Protein 6J0D (pdb70)

InterPro domains:
  IPR003656 Zinc finger, BED-type [PS50808] (6-65)
  IPR013087 Zinc finger C2H2-type [PS00028] (13-34)
  IPR013087 Zinc finger C2H2-type [PS00028] (37-58)
  IPR013087 Zinc finger C2H2-type [SM00355] (11-34)
  IPR013087 Zinc finger C2H2-type [SM00355] (35-58)

Solvent-accessible surface area: 5359 Å² total

Organism: Oryza sativa subsp. japonica (NCBI:txid39947)

Structure (mmCIF, N/CA/C/O backbone):
data_6J0D
#
_entry.id   6J0D
#
_cell.length_a   74.024
_cell.length_b   74.024
_cell.length_c   37.577
_cell.angle_alpha   90.00
_cell.angle_beta   90.00
_cell.angle_gamma   90.00
#
_symmetry.space_group_name_H-M   'P 41 21 2'
#
loop_
_entity.id
_entity.type
_entity.pdbx_description
1 polymer 'transcription factor'
2 non-polymer 'ZINC ION'
3 water water
#
loop_
_atom_site.group_PDB
_atom_site.id
_atom_site.type_symbol
_atom_site.label_atom_id
_atom_site.label_alt_id
_atom_site.label_comp_id
_atom_site.label_asym_id
_atom_site.label_entity_id
_atom_site.label_seq_id
_atom_site.pdbx_PDB_ins_code
_atom_site.Cartn_x
_atom_site.Cartn_y
_atom_site.Cartn_z
_atom_site.occupancy
_atom_site.B_iso_or_equiv
_atom_site.auth_seq_id
_atom_site.auth_comp_id
_atom_site.auth_asym_id
_atom_site.auth_atom_id
_atom_site.pdbx_PDB_model_num
ATOM 1 N N . LYS A 1 10 ? 58.687 27.045 28.445 1.00 30.12 10 LYS A N 1
ATOM 2 C CA . LYS A 1 10 ? 58.401 28.163 29.392 1.00 28.09 10 LYS A CA 1
ATOM 3 C C . LYS A 1 10 ? 57.044 28.764 28.962 1.00 25.54 10 LYS A C 1
ATOM 4 O O . LYS A 1 10 ? 56.027 28.478 29.572 1.00 26.53 10 LYS A O 1
ATOM 5 N N . VAL A 1 11 ? 57.086 29.533 27.860 1.00 20.90 11 VAL A N 1
ATOM 6 C CA . VAL A 1 11 ? 55.970 30.146 27.219 1.00 20.08 11 VAL A CA 1
ATOM 7 C C . VAL A 1 11 ? 56.169 29.947 25.696 1.00 18.07 11 VAL A C 1
ATOM 8 O O . VAL A 1 11 ? 57.201 29.433 25.281 1.00 19.38 11 VAL A O 1
ATOM 12 N N . PHE A 1 12 ? 55.178 30.306 24.884 1.00 18.82 12 PHE A N 1
ATOM 13 C CA . PHE A 1 12 ? 55.305 30.118 23.454 1.00 17.36 12 PHE A CA 1
ATOM 14 C C . PHE A 1 12 ? 54.637 31.271 22.696 1.00 16.33 12 PHE A C 1
ATOM 15 O O . PHE A 1 12 ? 53.830 32.047 23.234 1.00 15.79 12 PHE A O 1
ATOM 23 N N . CYS A 1 13 ? 55.059 31.418 21.467 1.00 15.14 13 CYS A N 1
ATOM 24 C CA . CYS A 1 13 ? 54.535 32.473 20.605 1.00 12.96 13 CYS A CA 1
ATOM 25 C C . CYS A 1 13 ? 53.411 31.978 19.822 1.00 12.70 13 CYS A C 1
ATOM 26 O O . CYS A 1 13 ? 53.533 30.994 19.065 1.00 14.01 13 CYS A O 1
ATOM 29 N N . TYR A 1 14 ? 52.304 32.685 19.971 1.00 14.06 14 TYR A N 1
ATOM 30 C CA . TYR A 1 14 ? 51.095 32.439 19.236 1.00 14.78 14 TYR A CA 1
ATOM 31 C C . TYR A 1 14 ? 51.356 32.358 17.745 1.00 15.19 14 TYR A C 1
ATOM 32 O O . TYR A 1 14 ? 50.719 31.544 17.042 1.00 14.84 14 TYR A O 1
ATOM 41 N N . TYR A 1 15 ? 52.174 33.281 17.204 1.00 14.53 15 TYR A N 1
ATOM 42 C CA . TYR A 1 15 ? 52.337 33.419 15.745 1.00 14.48 15 TYR A CA 1
ATOM 43 C C . TYR A 1 15 ? 53.115 32.302 15.093 1.00 15.04 15 TYR A C 1
ATOM 44 O O . TYR A 1 15 ? 52.768 31.875 14.007 1.00 17.02 15 TYR A O 1
ATOM 53 N N . CYS A 1 16 ? 54.139 31.796 15.758 1.00 15.39 16 CYS A N 1
ATOM 54 C CA . CYS A 1 16 ? 55.071 30.902 15.132 1.00 16.15 16 CYS A CA 1
ATOM 55 C C . CYS A 1 16 ? 55.248 29.598 15.940 1.00 17.09 16 CYS A C 1
ATOM 56 O O . CYS A 1 16 ? 56.010 28.755 15.499 1.00 15.27 16 CYS A O 1
ATOM 59 N N . ASP A 1 17 ? 54.625 29.455 17.107 1.00 16.76 17 ASP A N 1
ATOM 60 C CA . ASP A 1 17 ? 54.817 28.304 18.010 1.00 19.50 17 ASP A CA 1
ATOM 61 C C . ASP A 1 17 ? 56.124 28.030 18.658 1.00 20.40 17 ASP A C 1
ATOM 62 O O . ASP A 1 17 ? 56.268 26.978 19.356 1.00 20.11 17 ASP A O 1
ATOM 67 N N . ARG A 1 18 ? 57.088 28.924 18.488 1.00 18.49 18 ARG A N 1
ATOM 68 C CA . ARG A 1 18 ? 58.348 28.798 19.158 1.00 20.36 18 ARG A CA 1
ATOM 69 C C . ARG A 1 18 ? 58.224 29.046 20.664 1.00 18.05 18 ARG A C 1
ATOM 70 O O . ARG A 1 18 ? 57.381 29.837 21.077 1.00 17.56 18 ARG A O 1
ATOM 78 N N . GLU A 1 19 ? 59.014 28.304 21.431 1.00 15.34 19 GLU A N 1
ATOM 79 C CA . GLU A 1 19 ? 59.069 28.389 22.850 1.00 18.14 19 GLU A CA 1
ATOM 80 C C . GLU A 1 19 ? 60.218 29.263 23.339 1.00 16.92 19 GLU A C 1
ATOM 81 O O . GLU A 1 19 ? 61.283 29.307 22.740 1.00 19.64 19 GLU A O 1
ATOM 87 N N . PHE A 1 20 ? 59.996 29.904 24.468 1.00 16.99 20 PHE A N 1
ATOM 88 C CA . PHE A 1 20 ? 60.972 30.768 25.090 1.00 18.90 20 PHE A CA 1
ATOM 89 C C . PHE A 1 20 ? 60.939 30.525 26.571 1.00 16.16 20 PHE A C 1
ATOM 90 O O . PHE A 1 20 ? 59.929 30.153 27.112 1.00 17.02 20 PHE A O 1
ATOM 98 N N . ASP A 1 21 ? 62.062 30.794 27.238 1.00 19.16 21 ASP A N 1
ATOM 99 C CA . ASP A 1 21 ? 62.137 30.585 28.674 1.00 21.03 21 ASP A CA 1
ATOM 100 C C . ASP A 1 21 ? 61.276 31.508 29.490 1.00 23.76 21 ASP A C 1
ATOM 101 O O . ASP A 1 21 ? 60.797 31.109 30.548 1.00 23.71 21 ASP A O 1
ATOM 106 N N . ASP A 1 22 ? 61.048 32.734 29.025 1.00 21.41 22 ASP A N 1
ATOM 107 C CA . ASP A 1 22 ? 60.141 33.614 29.756 1.00 23.81 22 ASP A CA 1
ATOM 108 C C . ASP A 1 22 ? 59.417 34.623 28.886 1.00 21.17 22 ASP A C 1
ATOM 109 O O . ASP A 1 22 ? 59.755 34.788 27.745 1.00 20.08 22 ASP A O 1
ATOM 114 N N . GLU A 1 23 ? 58.403 35.236 29.466 1.00 22.10 23 GLU A N 1
ATOM 115 C CA . GLU A 1 23 ? 57.592 36.217 28.742 1.00 23.52 23 GLU A CA 1
ATOM 116 C C . GLU A 1 23 ? 58.315 37.465 28.256 1.00 22.07 23 GLU A C 1
ATOM 117 O O . GLU A 1 23 ? 57.979 38.038 27.168 1.00 19.87 23 GLU A O 1
ATOM 123 N N . LYS A 1 24 ? 59.286 37.938 29.032 1.00 22.62 24 LYS A N 1
ATOM 124 C CA . LYS A 1 24 ? 60.097 39.062 28.616 1.00 24.86 24 LYS A CA 1
ATOM 125 C C . LYS A 1 24 ? 60.812 38.788 27.331 1.00 23.65 24 LYS A C 1
ATOM 126 O O . LYS A 1 24 ? 60.838 39.618 26.412 1.00 19.35 24 LYS A O 1
ATOM 132 N N . ILE A 1 25 ? 61.419 37.597 27.238 1.00 19.89 25 ILE A N 1
ATOM 133 C CA . ILE A 1 25 ? 62.090 37.186 26.004 1.00 18.14 25 ILE A CA 1
ATOM 134 C C . ILE A 1 25 ? 61.045 37.006 24.847 1.00 15.55 25 ILE A C 1
ATOM 135 O O . ILE A 1 25 ? 61.302 37.438 23.704 1.00 15.59 25 ILE A O 1
ATOM 140 N N . LEU A 1 26 ? 59.941 36.352 25.157 1.00 15.27 26 LEU A N 1
ATOM 141 C CA . LEU A 1 26 ? 58.853 36.210 24.211 1.00 15.85 26 LEU A CA 1
ATOM 142 C C . LEU A 1 26 ? 58.433 37.578 23.612 1.00 16.98 26 LEU A C 1
ATOM 143 O O . LEU A 1 26 ? 58.254 37.674 22.429 1.00 17.03 26 LEU A O 1
ATOM 148 N N . VAL A 1 27 ? 58.197 38.558 24.460 1.00 17.45 27 VAL A N 1
ATOM 149 C CA . VAL A 1 27 ? 57.735 39.926 23.991 1.00 18.55 27 VAL A CA 1
ATOM 150 C C . VAL A 1 27 ? 58.756 40.521 23.086 1.00 18.12 27 VAL A C 1
ATOM 151 O O . VAL A 1 27 ? 58.429 40.972 21.958 1.00 18.13 27 VAL A O 1
ATOM 155 N N . GLN A 1 28 ? 60.044 40.441 23.424 1.00 18.01 28 GLN A N 1
ATOM 156 C CA . GLN A 1 28 ? 61.046 40.939 22.491 1.00 18.36 28 GLN A CA 1
ATOM 157 C C . GLN A 1 28 ? 61.093 40.240 21.130 1.00 17.08 28 GLN A C 1
ATOM 158 O O . GLN A 1 28 ? 61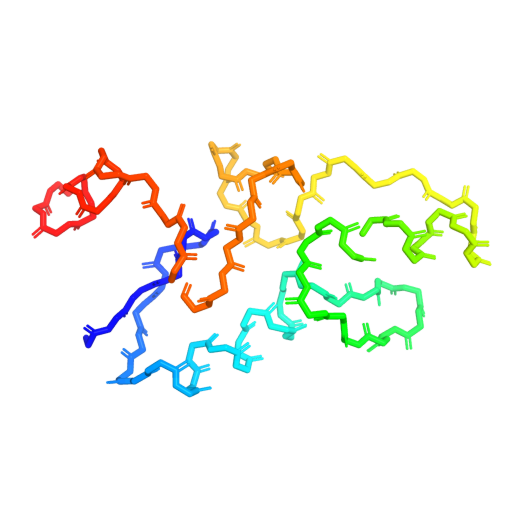.355 40.847 20.077 1.00 15.57 28 GLN A O 1
ATOM 164 N N . HIS A 1 29 ? 60.908 38.914 21.154 1.00 13.74 29 HIS A N 1
ATOM 165 C CA . HIS A 1 29 ? 60.808 38.147 19.928 1.00 13.99 29 HIS A CA 1
ATOM 166 C C . HIS A 1 29 ? 59.580 38.595 19.138 1.00 12.21 29 HIS A C 1
ATOM 167 O O . HIS A 1 29 ? 59.689 38.698 17.930 1.00 13.05 29 HIS A O 1
ATOM 174 N N . GLN A 1 30 ? 58.450 38.861 19.792 1.00 14.44 30 GLN A N 1
ATOM 175 C CA . GLN A 1 30 ? 57.231 39.207 19.044 1.00 13.58 30 GLN A CA 1
ATOM 176 C C . GLN A 1 30 ? 57.468 40.538 18.337 1.00 14.23 30 GLN A C 1
ATOM 177 O O . GLN A 1 30 ? 57.186 40.692 17.121 1.00 13.07 30 GLN A O 1
ATOM 183 N N . LYS A 1 31 ? 58.085 41.487 19.079 1.00 13.30 31 LYS A N 1
ATOM 184 C CA . LYS A 1 31 ? 58.403 42.783 18.485 1.00 16.41 31 LYS A CA 1
ATOM 185 C C . LYS A 1 31 ? 59.335 42.725 17.351 1.00 16.27 31 LYS A C 1
ATOM 186 O O . LYS A 1 31 ? 59.153 43.431 16.344 1.00 16.50 31 LYS A O 1
ATOM 192 N N . ALA A 1 32 ? 60.291 41.824 17.419 1.00 15.36 32 ALA A N 1
ATOM 193 C CA . ALA A 1 32 ? 61.266 41.676 16.357 1.00 15.58 32 ALA A CA 1
ATOM 194 C C . ALA A 1 32 ? 60.840 40.931 15.137 1.00 15.36 32 ALA A C 1
ATOM 195 O O . ALA A 1 32 ? 61.223 41.298 14.015 1.00 15.49 32 ALA A O 1
ATOM 197 N N . LYS A 1 33 ? 60.056 39.862 15.301 1.00 1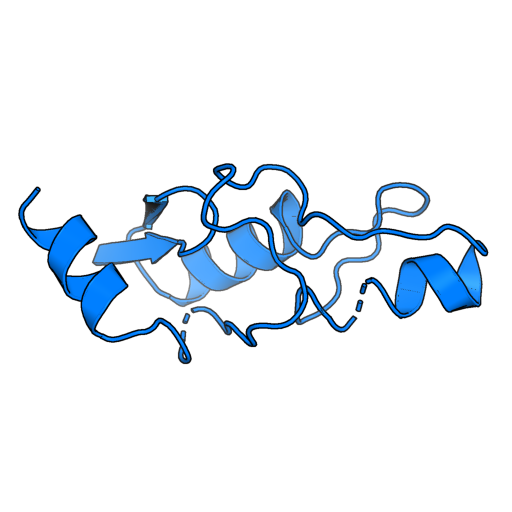4.50 33 LYS A N 1
ATOM 198 C CA . LYS A 1 33 ? 59.758 38.993 14.180 1.00 16.71 33 LYS A CA 1
ATOM 199 C C . LYS A 1 33 ? 58.342 39.175 13.633 1.00 15.38 33 LYS A C 1
ATOM 200 O O . LYS A 1 33 ? 58.089 38.782 12.492 1.00 15.55 33 LYS A O 1
ATOM 206 N N . HIS A 1 34 ? 57.430 39.707 14.450 1.00 13.55 34 HIS A N 1
ATOM 207 C CA . HIS A 1 34 ? 56.016 39.845 14.079 1.00 12.38 34 HIS A CA 1
ATOM 208 C C . HIS A 1 34 ? 55.464 41.237 14.045 1.00 13.36 34 HIS A C 1
ATOM 209 O O . HIS A 1 34 ? 54.508 41.446 13.304 1.00 14.20 34 HIS A O 1
ATOM 216 N N . PHE A 1 35 ? 55.975 42.149 14.860 1.00 12.64 35 PHE A N 1
ATOM 217 C CA . PHE A 1 35 ? 55.406 43.496 14.969 1.00 13.57 35 PHE A CA 1
ATOM 218 C C . PHE A 1 35 ? 56.368 44.549 14.380 1.00 13.38 35 PHE A C 1
ATOM 219 O O . PHE A 1 35 ? 56.173 45.685 14.580 1.00 11.60 35 PHE A O 1
ATOM 227 N N . LYS A 1 36 ? 57.362 44.108 13.650 1.00 14.07 36 LYS A N 1
ATOM 228 C CA . LYS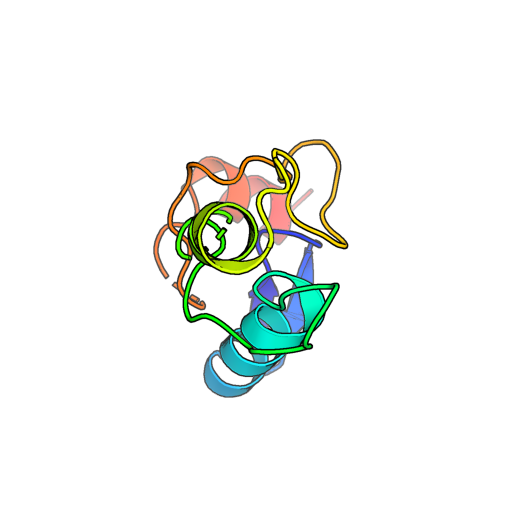 A 1 36 ? 58.322 44.990 12.984 1.00 14.81 36 LYS A CA 1
ATOM 229 C C . LYS A 1 36 ? 57.904 45.408 11.592 1.00 14.84 36 LYS A C 1
ATOM 230 O O . LYS A 1 36 ? 57.623 44.573 10.716 1.00 14.19 36 LYS A O 1
ATOM 236 N N . CYS A 1 37 ? 57.981 46.708 11.371 1.00 13.05 37 CYS A N 1
ATOM 237 C CA . CYS A 1 37 ? 57.761 47.293 10.054 1.00 14.12 37 CYS A CA 1
ATOM 238 C C . CYS A 1 37 ? 58.835 46.858 9.079 1.00 15.51 37 CYS A C 1
ATOM 239 O O . CYS A 1 37 ? 59.997 47.140 9.316 1.00 15.00 37 CYS A O 1
ATOM 242 N N . HIS A 1 38 ? 58.462 46.194 7.987 1.00 16.62 38 HIS A N 1
ATOM 243 C CA . HIS A 1 38 ? 59.481 45.756 7.013 1.00 18.18 38 HIS A CA 1
ATOM 244 C C . HIS A 1 38 ? 60.229 46.871 6.308 1.00 18.59 38 HIS A C 1
ATOM 245 O O . HIS A 1 38 ? 61.309 46.598 5.818 1.00 19.12 38 HIS A O 1
ATOM 252 N N . VAL A 1 39 ? 59.695 48.089 6.245 1.00 17.29 39 VAL A N 1
ATOM 2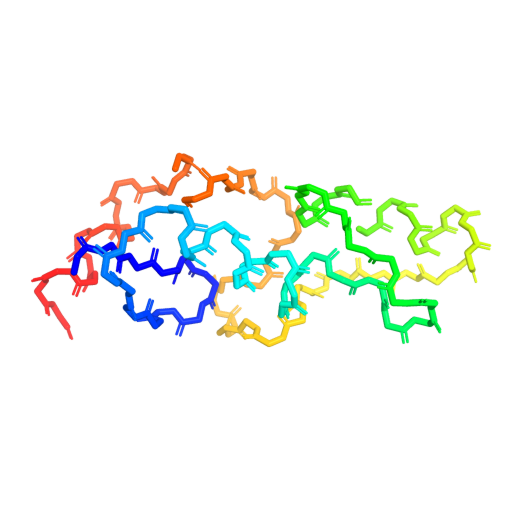53 C CA . VAL A 1 39 ? 60.278 49.149 5.453 1.00 19.49 39 VAL A CA 1
ATOM 254 C C . VAL A 1 39 ? 61.288 49.872 6.319 1.00 20.10 39 VAL A C 1
ATOM 255 O O . VAL A 1 39 ? 62.445 50.027 5.949 1.00 23.77 39 VAL A O 1
ATOM 259 N N . CYS A 1 40 ? 60.876 50.322 7.487 1.00 16.92 40 CYS A N 1
ATOM 260 C CA . CYS A 1 40 ? 61.790 51.061 8.376 1.00 17.59 40 CYS A CA 1
ATOM 261 C C . CYS A 1 40 ? 62.333 50.334 9.592 1.00 17.68 40 CYS A C 1
ATOM 262 O O . CYS A 1 40 ? 63.185 50.890 10.288 1.00 16.70 40 CYS A O 1
ATOM 265 N N . HIS A 1 41 ? 61.806 49.154 9.892 1.00 15.60 41 HIS A N 1
ATOM 266 C CA . HIS A 1 41 ? 62.256 48.354 11.029 1.00 17.25 41 HIS A CA 1
ATOM 267 C C . HIS A 1 41 ? 61.846 48.869 12.398 1.00 15.01 41 HIS A C 1
ATOM 268 O O . HIS A 1 41 ? 62.250 48.356 13.429 1.00 14.12 41 HIS A O 1
ATOM 275 N N . LYS A 1 42 ? 60.928 49.821 12.458 1.00 15.59 42 LYS A N 1
ATOM 276 C CA . LYS A 1 42 ? 60.348 50.178 13.738 1.00 14.90 42 LYS A CA 1
ATOM 277 C C . LYS A 1 42 ? 59.641 48.944 14.307 1.00 15.40 42 LYS A C 1
ATOM 278 O O . LYS A 1 42 ? 58.989 48.227 13.587 1.00 14.46 42 LYS A O 1
ATOM 284 N N . LYS A 1 43 ? 59.838 48.698 15.589 1.00 14.87 43 LYS A N 1
ATOM 285 C CA . LYS A 1 43 ? 59.137 47.643 16.323 1.00 15.37 43 LYS A CA 1
ATOM 286 C C . LYS A 1 43 ? 57.908 48.177 17.020 1.00 14.30 43 LYS A C 1
ATOM 287 O O . LYS A 1 43 ? 58.024 48.933 17.957 1.00 15.32 43 LYS A O 1
ATOM 293 N N . LEU A 1 44 ? 56.730 47.815 16.567 1.00 12.70 44 LEU A N 1
ATOM 294 C CA . LEU A 1 44 ? 55.517 48.214 17.235 1.00 13.59 44 LEU A CA 1
ATOM 295 C C . LEU A 1 44 ? 55.165 47.236 18.336 1.00 14.44 44 LEU A C 1
ATOM 296 O O . LEU A 1 44 ? 55.832 46.207 18.524 1.00 13.91 44 LEU A O 1
ATOM 301 N N . SER A 1 45 ? 54.171 47.589 19.127 1.00 14.40 45 SER A N 1
ATOM 302 C CA . SER A 1 45 ? 53.852 46.781 20.344 1.00 16.27 45 SER A CA 1
ATOM 303 C C . SER A 1 45 ? 52.813 45.708 20.062 1.00 15.85 45 SER A C 1
ATOM 304 O O . SER A 1 45 ? 52.667 44.808 20.887 1.00 16.26 45 SER A O 1
ATOM 307 N N . THR A 1 46 ? 52.087 45.763 18.938 1.00 13.70 46 THR A N 1
ATOM 308 C CA . THR A 1 46 ? 51.127 44.703 18.554 1.00 15.14 46 THR A CA 1
ATOM 309 C C . THR A 1 46 ? 51.138 44.577 17.031 1.00 13.97 46 THR A C 1
ATOM 310 O O . THR A 1 46 ? 51.642 45.477 16.332 1.00 12.76 46 THR A O 1
ATOM 314 N N . ALA A 1 47 ? 50.544 43.502 16.542 1.00 14.60 47 ALA A N 1
ATOM 315 C CA . ALA A 1 47 ? 50.494 43.227 15.091 1.00 15.24 47 ALA A CA 1
ATOM 316 C C . ALA A 1 47 ? 49.564 44.256 14.443 1.00 14.17 47 ALA A C 1
ATOM 317 O O . ALA A 1 47 ? 49.897 44.736 13.404 1.00 11.81 47 ALA A O 1
ATOM 319 N N . GLY A 1 48 ? 48.440 44.582 15.076 1.00 14.38 48 GLY A N 1
ATOM 320 C CA . GLY A 1 48 ? 47.550 45.653 14.661 1.00 15.83 48 GLY A CA 1
ATOM 321 C C . GLY A 1 48 ? 48.245 47.047 14.519 1.00 15.79 48 GLY A C 1
ATOM 322 O O . GLY A 1 48 ? 48.067 47.794 13.504 1.00 14.50 48 GLY A O 1
ATOM 323 N N . GLY A 1 49 ? 49.015 47.374 15.558 1.00 13.83 49 GLY A N 1
ATOM 324 C CA . GLY A 1 49 ? 49.859 48.545 15.579 1.00 12.33 49 GLY A CA 1
ATOM 325 C C . GLY A 1 49 ? 50.854 48.568 14.415 1.00 11.61 49 GLY A C 1
ATOM 326 O O . GLY A 1 49 ? 51.005 49.597 13.806 1.00 10.63 49 GLY A O 1
ATOM 335 N N . ALA A 1 51 ? 50.457 46.978 11.547 1.00 12.04 51 ALA A N 1
ATOM 336 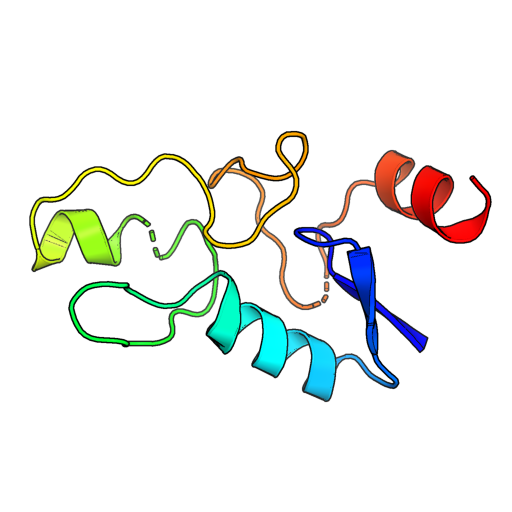C CA . ALA A 1 51 ? 49.784 47.092 10.231 1.00 13.38 51 ALA A CA 1
ATOM 337 C C . ALA A 1 51 ? 49.332 48.533 10.025 1.00 12.91 51 ALA A C 1
ATOM 338 O O . ALA A 1 51 ? 49.430 49.069 8.927 1.00 11.91 51 ALA A O 1
ATOM 340 N N . ILE A 1 52 ? 48.898 49.212 11.103 1.00 13.57 52 ILE A N 1
ATOM 341 C CA . ILE A 1 52 ? 48.455 50.612 11.033 1.00 14.23 52 ILE A CA 1
ATOM 342 C C . ILE A 1 52 ? 49.642 51.541 10.715 1.00 13.40 52 ILE A C 1
ATOM 343 O O . ILE A 1 52 ? 49.544 52.448 9.899 1.00 13.06 52 ILE A O 1
ATOM 348 N N . HIS A 1 53 ? 50.775 51.295 11.372 1.00 12.47 53 HIS A N 1
ATOM 349 C CA . HIS A 1 53 ? 51.999 51.998 11.036 1.00 12.57 53 HIS A CA 1
ATOM 350 C C . HIS A 1 53 ? 52.347 51.889 9.549 1.00 13.51 53 HIS A C 1
ATOM 351 O O . HIS A 1 53 ? 52.669 52.874 8.952 1.00 14.62 53 HIS A O 1
ATOM 358 N N . VAL A 1 54 ? 52.425 50.700 9.002 1.00 14.59 54 VAL A N 1
ATOM 359 C CA . VAL A 1 54 ? 52.844 50.497 7.618 1.00 14.48 54 VAL A CA 1
ATOM 360 C C . VAL A 1 54 ? 51.913 51.237 6.669 1.00 14.38 54 VAL A C 1
ATOM 361 O O . VAL A 1 54 ? 52.339 51.877 5.793 1.00 16.76 54 VAL A O 1
ATOM 365 N N . LEU A 1 55 ? 50.641 51.143 6.932 1.00 15.27 55 LEU A N 1
ATOM 366 C CA . LEU A 1 55 ? 49.661 51.826 6.168 1.00 16.76 55 LEU A CA 1
ATOM 367 C C . LEU A 1 55 ? 49.791 53.339 6.254 1.00 17.65 55 LEU A C 1
ATOM 368 O O . LEU A 1 55 ? 49.878 53.989 5.287 1.00 17.96 55 LEU A O 1
ATOM 373 N N . GLN A 1 56 ? 49.795 53.873 7.445 1.00 18.56 56 GLN A N 1
ATOM 374 C CA . GLN A 1 56 ? 49.848 55.286 7.619 1.00 20.34 56 GLN A CA 1
ATOM 375 C C . GLN A 1 56 ? 51.137 55.962 7.226 1.00 23.85 56 GLN A C 1
ATOM 376 O O . GLN A 1 56 ? 51.127 57.021 6.684 1.00 21.45 56 GLN A O 1
ATOM 382 N N . VAL A 1 57 ? 52.245 55.332 7.478 1.00 19.10 57 VAL A N 1
ATOM 383 C CA . VAL A 1 57 ? 53.501 55.932 7.196 1.00 19.77 57 VAL A CA 1
ATOM 384 C C . VAL A 1 57 ? 53.982 55.641 5.801 1.00 20.69 57 VAL A C 1
ATOM 385 O O . VAL A 1 57 ? 54.490 56.488 5.173 1.00 21.37 57 VAL A O 1
ATOM 389 N N . HIS A 1 58 ? 53.808 54.418 5.349 1.00 18.63 58 HIS A N 1
ATOM 390 C CA . HIS A 1 58 ? 54.354 53.975 4.108 1.00 18.97 58 HIS A CA 1
ATOM 391 C C . HIS A 1 58 ? 53.329 53.699 3.013 1.00 18.37 58 HIS A C 1
ATOM 392 O O . HIS A 1 58 ? 53.726 53.379 1.958 1.00 19.48 58 HIS A O 1
ATOM 399 N N . LYS A 1 59 ? 52.048 53.794 3.343 1.00 21.81 59 LYS A N 1
ATOM 400 C CA . LYS A 1 59 ? 50.883 53.541 2.488 1.00 23.60 59 LYS A CA 1
ATOM 401 C C . LYS A 1 59 ? 50.667 52.129 2.005 1.00 23.04 59 LYS A C 1
ATOM 402 O O . LYS A 1 59 ? 49.875 51.906 1.154 1.00 21.93 59 LYS A O 1
ATOM 408 N N . GLU A 1 60 ? 51.337 51.189 2.623 1.00 19.47 60 GLU A N 1
ATOM 409 C CA . GLU A 1 60 ? 51.271 49.816 2.225 1.00 18.83 60 GLU A CA 1
ATOM 410 C C . GLU A 1 60 ? 50.282 49.021 3.072 1.00 19.42 60 GLU A C 1
ATOM 411 O O . GLU A 1 60 ? 50.167 49.259 4.275 1.00 17.00 60 GLU A O 1
ATOM 417 N N . SER A 1 61 ? 49.546 48.104 2.437 1.00 18.48 61 SER A N 1
ATOM 418 C CA . SER A 1 61 ? 48.528 47.312 3.071 1.00 18.46 61 SER A CA 1
ATOM 419 C C . SER A 1 61 ? 49.172 46.027 3.526 1.00 22.19 61 SER A C 1
ATOM 420 O O . SER A 1 61 ? 49.596 45.279 2.697 1.00 20.47 61 SER A O 1
ATOM 423 N N . VAL A 1 62 ? 49.181 45.750 4.835 1.00 22.16 62 VAL A N 1
ATOM 424 C CA . VAL A 1 62 ? 49.650 44.493 5.368 1.00 22.74 62 VAL A CA 1
ATOM 425 C C . VAL A 1 62 ? 48.459 43.753 5.984 1.00 20.79 62 VAL A C 1
ATOM 426 O O . VAL A 1 62 ? 47.768 44.271 6.839 1.00 20.72 62 VAL A O 1
ATOM 430 N N . THR A 1 63 ? 48.196 42.571 5.505 1.00 20.57 63 THR A N 1
ATOM 431 C CA . THR A 1 63 ? 47.135 41.780 6.040 1.00 25.16 63 THR A CA 1
ATOM 432 C C . THR A 1 63 ? 47.624 40.502 6.629 1.00 28.71 63 THR A C 1
ATOM 433 O O . THR A 1 63 ? 46.788 39.737 7.123 1.00 28.99 63 THR A O 1
ATOM 437 N N . LYS A 1 64 ? 48.924 40.228 6.594 1.00 22.47 64 LYS A N 1
ATOM 438 C CA . LYS A 1 64 ? 49.412 39.002 7.228 1.00 21.78 64 LYS A CA 1
ATOM 439 C C . LYS A 1 64 ? 50.544 39.408 8.139 1.00 20.17 64 LYS A C 1
ATOM 440 O O . LYS A 1 64 ? 51.440 40.190 7.745 1.00 18.33 64 LYS A O 1
ATOM 446 N N . VAL A 1 65 ? 50.535 38.848 9.333 1.00 17.20 65 VAL A N 1
ATOM 447 C CA . VAL A 1 65 ? 5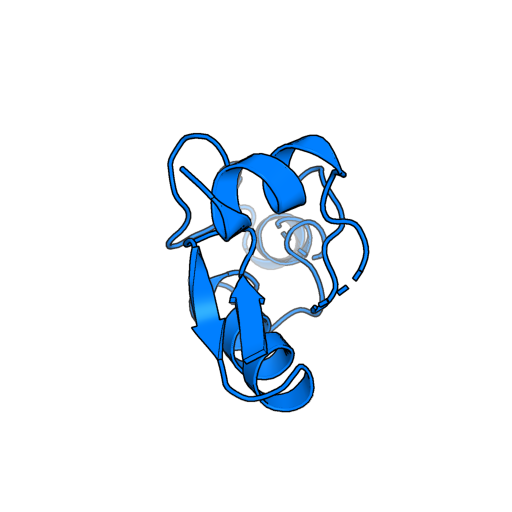1.645 39.017 10.257 1.00 14.29 65 VAL A CA 1
ATOM 448 C C . VAL A 1 65 ? 52.871 38.343 9.707 1.00 14.59 65 VAL A C 1
ATOM 449 O O . VAL A 1 65 ? 52.812 37.138 9.331 1.00 14.67 65 VAL A O 1
ATOM 453 N N . PRO A 1 66 ? 54.018 39.048 9.712 1.00 14.02 66 PRO A N 1
ATOM 454 C CA . PRO A 1 66 ? 55.227 38.487 9.204 1.00 15.32 66 PRO A CA 1
ATOM 455 C C . PRO A 1 66 ? 55.705 37.286 10.043 1.00 16.00 66 PRO A C 1
ATOM 456 O O . PRO A 1 66 ? 55.534 37.292 11.275 1.00 15.88 66 PRO A O 1
ATOM 460 N N . ASN A 1 67 ? 56.292 36.290 9.381 1.00 15.73 67 ASN A N 1
ATOM 461 C CA . ASN A 1 67 ? 56.901 35.104 10.047 1.00 18.14 67 ASN A CA 1
ATOM 462 C C . ASN A 1 67 ? 55.908 34.244 10.836 1.00 17.85 67 ASN A C 1
ATOM 463 O O . ASN A 1 67 ? 56.295 33.535 11.730 1.00 19.14 67 ASN A O 1
ATOM 468 N N . ALA A 1 68 ? 54.617 34.331 10.535 1.00 17.64 68 ALA A N 1
ATOM 469 C CA . ALA A 1 68 ? 53.609 33.618 11.258 1.00 17.51 68 ALA A CA 1
ATOM 470 C C . ALA A 1 68 ? 53.192 32.332 10.476 1.00 21.23 68 ALA A C 1
ATOM 471 O O . ALA A 1 68 ? 53.164 32.322 9.228 1.00 20.06 68 ALA A O 1
ATOM 473 N N . LYS A 1 69 ? 52.769 31.319 11.206 1.00 19.87 69 LYS A N 1
ATOM 474 C CA . LYS A 1 69 ? 52.042 30.180 10.608 1.00 23.38 69 LYS A CA 1
ATOM 475 C C . LYS A 1 69 ? 50.777 30.651 9.912 1.00 21.97 69 LYS A C 1
ATOM 476 O O . LYS A 1 69 ? 50.117 31.557 10.381 1.00 21.82 69 LYS A O 1
ATOM 482 N N . PRO A 1 70 ? 50.402 30.008 8.784 1.00 28.11 70 PRO A N 1
ATOM 483 C CA . PRO A 1 70 ? 49.235 30.514 8.018 1.00 28.35 70 PRO A CA 1
ATOM 484 C C . PRO A 1 70 ? 47.966 30.573 8.856 1.00 28.83 70 PRO A C 1
ATOM 485 O O . PRO A 1 70 ? 47.144 31.485 8.686 1.00 26.43 70 PRO A O 1
ATOM 489 N N . GLU A 1 71 ? 47.787 29.650 9.809 1.00 26.28 71 GLU A N 1
ATOM 490 C CA . GLU A 1 71 ? 46.582 29.782 10.628 1.00 27.62 71 GLU A CA 1
ATOM 491 C C . GLU A 1 71 ? 46.649 30.909 11.700 1.00 27.96 71 GLU A C 1
ATOM 492 O O . GLU A 1 71 ? 45.667 31.180 12.362 1.00 24.78 71 GLU A O 1
ATOM 498 N N . ARG A 1 72 ? 47.800 31.547 11.875 1.00 23.20 72 ARG A N 1
ATOM 499 C CA . ARG A 1 72 ? 47.992 32.521 12.954 1.00 20.90 72 ARG A CA 1
ATOM 500 C C . ARG A 1 72 ? 48.274 33.854 12.391 1.00 22.48 72 ARG A C 1
ATOM 501 O O . ARG A 1 72 ? 48.774 34.716 13.088 1.00 21.58 72 ARG A O 1
ATOM 509 N N . GLU A 1 73 ? 48.030 34.046 11.115 1.00 21.69 73 GLU A N 1
ATOM 510 C CA . GLU A 1 73 ? 48.584 35.214 10.460 1.00 24.80 73 GLU A CA 1
ATOM 511 C C . GLU A 1 73 ? 47.682 36.432 10.465 1.00 23.17 73 GLU A C 1
ATOM 512 O O . GLU A 1 73 ? 48.086 37.464 9.966 1.00 19.94 73 GLU A O 1
ATOM 518 N N . SER A 1 74 ? 46.513 36.374 11.081 1.00 20.33 74 SER A N 1
ATOM 519 C CA . SER A 1 74 ? 45.658 37.544 11.123 1.00 21.64 74 SER A CA 1
ATOM 520 C C . SER A 1 74 ? 46.179 38.681 12.052 1.00 19.81 74 SER A C 1
ATOM 521 O O . SER A 1 74 ? 46.694 38.441 13.158 1.00 19.71 74 SER A O 1
ATOM 524 N N . THR A 1 75 ? 46.097 39.909 11.546 1.00 21.04 75 THR A N 1
ATOM 525 C CA . THR A 1 75 ? 46.500 41.111 12.290 1.00 22.48 75 THR A CA 1
ATOM 526 C C . THR A 1 75 ? 45.480 41.544 13.292 1.00 24.66 75 THR A C 1
ATOM 527 O O . THR A 1 75 ? 45.754 42.477 14.031 1.00 26.06 75 THR A O 1
ATOM 531 N N . GLU A 1 76 ? 44.310 40.892 13.323 1.00 25.28 76 GLU A N 1
ATOM 532 C CA . GLU A 1 76 ? 43.187 41.389 14.096 1.00 31.05 76 GLU A CA 1
ATOM 533 C C . GLU A 1 76 ? 43.117 40.896 15.584 1.00 29.51 76 GLU A C 1
ATOM 534 O O . GLU A 1 76 ? 42.452 41.486 16.418 1.00 34.29 76 GLU A O 1
ATOM 540 N N . ILE A 1 77 ? 43.812 39.826 15.910 1.00 29.64 77 ILE A N 1
ATOM 541 C CA . ILE A 1 77 ? 43.851 39.318 17.270 1.00 27.21 77 ILE A CA 1
ATOM 542 C C . ILE A 1 77 ? 44.964 40.047 18.012 1.00 26.49 77 ILE A C 1
ATOM 543 O O . ILE A 1 77 ? 46.082 40.214 17.500 1.00 24.80 77 ILE A O 1
ATOM 548 N N . GLU A 1 78 ? 44.665 40.494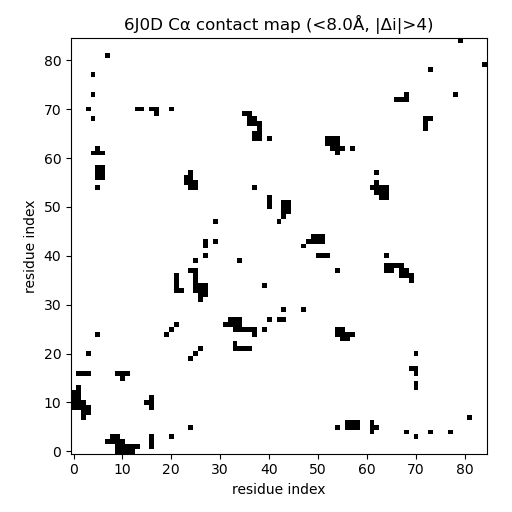 19.208 1.00 21.81 78 GLU A N 1
ATOM 549 C CA . GLU A 1 78 ? 45.633 41.235 20.004 1.00 26.35 78 GLU A CA 1
ATOM 550 C C . GLU A 1 78 ? 46.420 40.332 20.987 1.00 23.96 78 GLU A C 1
ATOM 551 O O . GLU A 1 78 ? 45.836 39.726 21.869 1.00 22.04 78 GLU A O 1
ATOM 557 N N . ILE A 1 79 ? 47.711 40.166 20.748 1.00 21.00 79 ILE A N 1
ATOM 558 C CA . ILE A 1 79 ? 48.523 39.185 21.509 1.00 19.62 79 ILE A CA 1
ATOM 559 C C . ILE A 1 79 ? 49.623 40.020 22.115 1.00 18.98 79 ILE A C 1
ATOM 560 O O . ILE A 1 79 ? 50.288 40.740 21.366 1.00 23.28 79 ILE A O 1
ATOM 565 N N . PHE A 1 80 ? 49.814 39.973 23.431 1.00 18.08 80 PHE A N 1
ATOM 566 C CA . PHE A 1 80 ? 50.926 40.633 24.099 1.00 18.17 80 PHE A CA 1
ATOM 567 C C . PHE A 1 80 ? 51.609 39.600 24.991 1.00 17.43 80 PHE A C 1
ATOM 568 O O . PHE A 1 80 ? 51.131 39.370 26.094 1.00 17.99 80 PHE A O 1
ATOM 576 N N . GLY A 1 81 ? 52.747 39.054 24.563 1.00 16.51 81 GLY A N 1
ATOM 577 C CA . GLY A 1 81 ? 53.368 37.865 25.203 1.00 15.70 81 GLY A CA 1
ATOM 578 C C . GLY A 1 81 ? 52.374 36.748 25.119 1.00 15.50 81 GLY A C 1
ATOM 579 O O . GLY A 1 81 ? 51.849 36.520 24.031 1.00 14.80 81 GLY A O 1
ATOM 588 N N . GLN A 1 83 ? 49.396 36.986 26.711 1.00 20.81 83 GLN A N 1
ATOM 589 C CA . GLN A 1 83 ? 48.102 37.619 26.898 1.00 23.72 83 GLN A CA 1
ATOM 590 C C . GLN A 1 83 ? 47.359 37.732 25.559 1.00 24.78 83 GLN A C 1
ATOM 591 O O . GLN A 1 83 ? 47.916 38.152 24.494 1.00 19.40 83 GLN A O 1
ATOM 597 N N . GLY A 1 84 ? 46.121 37.210 25.582 1.00 22.17 84 GLY A N 1
ATOM 598 C CA . GLY A 1 84 ? 45.214 37.207 24.439 1.00 22.66 84 GLY A CA 1
ATOM 599 C C . GLY A 1 84 ? 45.132 35.948 23.635 1.00 22.94 84 GLY A C 1
ATOM 600 O O . GLY A 1 84 ? 44.320 35.865 22.750 1.00 25.58 84 GLY A O 1
ATOM 601 N N . ILE A 1 85 ? 45.960 34.948 23.920 1.00 22.54 85 ILE A N 1
ATOM 602 C CA . ILE A 1 85 ? 45.982 33.730 23.117 1.00 26.49 85 ILE A CA 1
ATOM 603 C C . ILE A 1 85 ? 44.653 33.011 23.368 1.00 30.77 85 ILE A C 1
ATOM 604 O O . ILE A 1 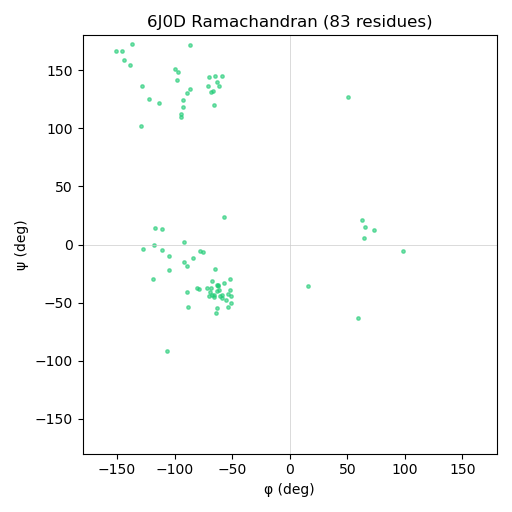85 ? 44.259 32.883 24.512 1.00 28.14 85 ILE A O 1
ATOM 609 N N . PRO A 1 86 ? 43.962 32.588 22.307 1.00 34.34 86 PRO A N 1
ATOM 610 C CA . PRO A 1 86 ? 42.704 31.856 22.560 1.00 37.03 86 PRO A CA 1
ATOM 611 C C . PRO A 1 86 ? 42.931 30.549 23.304 1.00 35.11 86 PRO A C 1
ATOM 612 O O . PRO A 1 86 ? 43.894 29.821 23.024 1.00 32.16 86 PRO A O 1
ATOM 616 N N . PRO A 1 87 ? 42.050 30.222 24.246 1.00 38.03 87 PRO A N 1
ATOM 617 C CA . PRO A 1 87 ? 42.248 28.923 24.990 1.00 40.24 87 PRO A CA 1
ATOM 618 C C . PRO A 1 87 ? 42.437 27.607 24.147 1.00 36.89 87 PRO A C 1
ATOM 619 O O . PRO A 1 87 ? 43.182 26.703 24.546 1.00 40.90 87 PRO A O 1
ATOM 623 N N . ASP A 1 88 ? 41.839 27.562 22.963 1.00 39.79 88 ASP A N 1
ATOM 624 C CA . ASP A 1 88 ? 42.012 26.450 22.009 1.00 43.22 88 ASP A CA 1
ATOM 625 C C . ASP A 1 88 ? 43.472 26.330 21.526 1.00 40.93 88 ASP A C 1
ATOM 626 O O . ASP A 1 88 ? 44.001 25.218 21.263 1.00 38.33 88 ASP A O 1
ATOM 631 N N . VAL A 1 89 ? 44.133 27.482 21.385 1.00 33.65 89 VAL A N 1
ATOM 632 C CA . VAL A 1 89 ? 45.463 27.480 20.826 1.00 30.97 89 VAL A CA 1
ATOM 633 C C . VAL A 1 89 ? 46.455 27.080 21.914 1.00 27.61 89 VAL A C 1
ATOM 634 O O . VAL A 1 89 ? 47.444 26.380 21.643 1.00 29.32 89 VAL A O 1
ATOM 638 N N . LEU A 1 90 ? 46.219 27.521 23.141 1.00 32.31 90 LEU A N 1
ATOM 639 C CA . LEU A 1 90 ? 46.977 26.998 24.314 1.00 35.93 90 LEU A CA 1
ATOM 640 C C . LEU A 1 90 ? 46.917 25.484 24.388 1.00 38.78 90 LEU A C 1
ATOM 641 O O . LEU A 1 90 ? 47.940 24.817 24.616 1.00 47.52 90 LEU A O 1
ATOM 646 N N . ALA A 1 91 ? 45.718 24.952 24.145 1.00 38.57 91 ALA A N 1
ATOM 647 C CA . ALA A 1 91 ? 45.470 23.511 24.216 1.00 37.51 91 ALA A CA 1
ATOM 648 C C . ALA A 1 91 ? 46.266 22.760 23.158 1.00 39.88 91 ALA A C 1
ATOM 649 O O . ALA A 1 91 ? 47.103 21.905 23.485 1.00 42.96 91 ALA A O 1
ATOM 651 N N . ALA A 1 92 ? 46.015 23.113 21.908 1.00 35.19 92 ALA A N 1
ATOM 652 C CA . ALA A 1 92 ? 46.684 22.505 20.811 1.00 39.46 92 ALA A CA 1
ATOM 653 C C . ALA A 1 92 ? 48.210 22.544 21.014 1.00 45.69 92 ALA A C 1
ATOM 654 O O . ALA A 1 92 ? 48.891 21.557 20.678 1.00 49.09 92 ALA A O 1
ATOM 656 N N . HIS A 1 93 ? 48.758 23.650 21.562 1.00 37.84 93 HIS A N 1
ATOM 657 C CA . HIS A 1 93 ? 50.221 23.736 21.667 1.00 33.69 93 HIS A CA 1
ATOM 658 C C . HIS A 1 93 ? 50.749 22.755 22.716 1.00 33.88 93 HIS A C 1
ATOM 659 O O . HIS A 1 93 ? 51.720 22.039 22.461 1.00 31.10 93 HIS A O 1
ATOM 666 N N . TYR A 1 94 ? 50.103 22.685 23.876 1.00 39.28 94 TYR A N 1
ATOM 667 C CA . TYR A 1 94 ? 50.697 21.964 25.017 1.00 45.40 94 TYR A CA 1
ATOM 668 C C . TYR A 1 94 ? 50.497 20.454 25.081 1.00 48.61 94 TYR A C 1
ATOM 669 O O . TYR A 1 94 ? 51.179 19.813 25.859 1.00 51.90 94 TYR A O 1
ATOM 678 N N . GLY A 1 95 ? 49.614 19.901 24.263 1.00 52.44 95 GLY A N 1
ATOM 679 C CA . GLY A 1 95 ? 49.723 18.504 23.829 1.00 58.00 95 GLY A CA 1
ATOM 680 C C . GLY A 1 95 ? 50.173 18.420 22.367 1.00 63.14 95 GLY A C 1
ATOM 681 O O . GLY A 1 95 ? 51.380 18.436 22.081 1.00 65.73 95 GLY A O 1
ATOM 682 N N . GLU A 1 96 ? 49.192 18.374 21.452 1.00 64.94 96 GLU A N 1
ATOM 683 C CA . GLU A 1 96 ? 49.371 18.068 19.997 1.00 67.45 96 GLU A CA 1
ATOM 684 C C . GLU A 1 96 ? 50.692 18.509 19.324 1.00 65.75 96 GLU A C 1
ATOM 685 O O . GLU A 1 96 ? 50.999 18.095 18.192 1.00 51.47 96 GLU A O 1
#

Foldseek 3Di:
DAADLFAGDDDPDLVVLQVVCQQFFQADPPPGHRDRANLSCVCCCVPVVDRDQFTGNGDPVRTGRPQTDGSPRRDPVSVVVSVPD

Nearest PDB structures (foldseek):
  6j0d-assembly1_A  TM=1.012E+00  e=1.281E-17  Oryza sativa Japonica Group

Radius of gyration: 12.79 Å; Cα contacts (8 Å, |Δi|>4): 124; chains: 1; bounding box: 20×38×28 Å

Secondary structure (DSSP, 8-state):
-EE-TTT--EESSHHHHHHHHHHHTSB-TTT--B-SSS---HHHHHHH-----S-TT--GGG--SSS--------HHHHHHHH--

B-factor: mean 24.63, std 11.85, range [10.46, 83.36]

Sequence (85 aa):
KVFCYYCDREFDDEKILVQHQKAKHFKCHVCHKKLSTAGGAIHVLQVHKESVTKVPNAKPERESTEIEIFGQGIPPDVLAAHYGE